Protein AF-A0A1F4UK60-F1 (afdb_monomer_lite)

Secondary structure (DSSP, 8-state):
-----SHHHHHHHHHHHHHHHHHT-TTHHHHHHHHHHHHHHHHHHHHHHHHHHHHHHHHHHTTTT-HHHHHHHHHHHHHHHHHHHHHHHHHHHHHHHHHHHT----

InterPro domains:
  IPR043993 Type IV secretion system pilin [PF18895] (33-93)

Radius of gyration: 26.28 Å; chains: 1; bounding box: 38×20×94 Å

Structure (mmCIF, N/CA/C/O backbone):
data_AF-A0A1F4UK60-F1
#
_entry.id   AF-A0A1F4UK60-F1
#
loop_
_atom_site.group_PDB
_atom_site.id
_atom_site.type_symbol
_atom_site.label_atom_id
_atom_site.label_alt_id
_atom_site.label_comp_id
_atom_site.label_asym_id
_atom_site.label_entity_id
_atom_site.label_seq_id
_atom_site.pdbx_PDB_ins_code
_atom_site.Cartn_x
_atom_site.Cartn_y
_atom_site.Cartn_z
_atom_site.occupancy
_atom_site.B_iso_or_equiv
_atom_site.auth_seq_id
_atom_site.auth_comp_id
_atom_site.auth_asym_id
_atom_site.auth_atom_id
_atom_site.pdbx_PDB_model_num
ATOM 1 N N . MET A 1 1 ? 11.313 -4.519 -66.219 1.00 40.38 1 MET A N 1
ATOM 2 C CA . MET A 1 1 ? 11.429 -5.187 -64.905 1.00 40.38 1 MET A CA 1
ATOM 3 C C . MET A 1 1 ? 12.537 -4.476 -64.143 1.00 40.38 1 MET A C 1
ATOM 5 O O . MET A 1 1 ? 13.699 -4.676 -64.462 1.00 40.38 1 MET A O 1
ATOM 9 N N . ILE A 1 2 ? 12.184 -3.520 -63.278 1.00 46.16 2 ILE A N 1
ATOM 10 C CA . ILE A 1 2 ? 13.144 -2.614 -62.628 1.00 46.16 2 ILE A CA 1
ATOM 11 C C . ILE A 1 2 ? 13.292 -3.022 -61.157 1.00 46.16 2 ILE A C 1
ATOM 13 O O . ILE A 1 2 ? 12.349 -2.916 -60.383 1.00 46.16 2 ILE A O 1
ATOM 17 N N . ILE A 1 3 ? 14.488 -3.532 -60.850 1.00 51.09 3 ILE A N 1
ATOM 18 C CA . ILE A 1 3 ? 15.275 -3.382 -59.616 1.00 51.09 3 ILE A CA 1
ATOM 19 C C . ILE A 1 3 ? 14.492 -3.511 -58.291 1.00 51.09 3 ILE A C 1
ATOM 21 O O . ILE A 1 3 ? 13.982 -2.531 -57.757 1.00 51.09 3 ILE A O 1
ATOM 25 N N . ASN A 1 4 ? 14.501 -4.711 -57.695 1.00 53.94 4 ASN A N 1
ATOM 26 C CA . ASN A 1 4 ? 14.099 -4.932 -56.296 1.00 53.94 4 ASN A CA 1
ATOM 27 C C . ASN A 1 4 ? 15.186 -5.673 -55.490 1.00 53.94 4 ASN A C 1
ATOM 29 O O . ASN A 1 4 ? 14.894 -6.605 -54.750 1.00 53.94 4 ASN A O 1
ATOM 33 N N . SER A 1 5 ? 16.453 -5.280 -55.656 1.00 51.66 5 SER A N 1
ATOM 34 C CA . SER A 1 5 ? 17.588 -5.876 -54.923 1.00 51.66 5 SER A CA 1
ATOM 35 C C . SER A 1 5 ? 18.209 -4.934 -53.882 1.00 51.66 5 SER A C 1
ATOM 37 O O . SER A 1 5 ? 19.020 -5.372 -53.075 1.00 51.66 5 SER A O 1
ATOM 39 N N . SER A 1 6 ? 17.815 -3.654 -53.840 1.00 51.03 6 SER A N 1
ATOM 40 C CA . SER A 1 6 ? 18.310 -2.667 -52.860 1.00 51.03 6 SER A CA 1
ATOM 41 C C . SER A 1 6 ? 17.590 -2.715 -51.506 1.00 51.03 6 SER A C 1
ATOM 43 O O . SER A 1 6 ? 18.096 -2.175 -50.527 1.00 51.03 6 SER A O 1
ATOM 45 N N . LYS A 1 7 ? 16.434 -3.388 -51.415 1.00 55.94 7 LYS A N 1
ATOM 46 C CA . LYS A 1 7 ? 15.658 -3.507 -50.167 1.00 55.94 7 LYS A CA 1
ATOM 47 C C . LYS A 1 7 ? 16.214 -4.547 -49.193 1.00 55.94 7 LYS A C 1
ATOM 49 O O . LYS A 1 7 ? 15.923 -4.462 -48.009 1.00 55.94 7 LYS A O 1
ATOM 54 N N . ILE A 1 8 ? 17.024 -5.488 -49.682 1.00 59.12 8 ILE A N 1
ATOM 55 C CA . ILE A 1 8 ? 17.523 -6.627 -48.894 1.00 59.12 8 ILE A CA 1
ATOM 56 C C . ILE A 1 8 ? 18.588 -6.179 -47.880 1.00 59.12 8 ILE A C 1
ATOM 58 O O . ILE A 1 8 ? 18.601 -6.652 -46.752 1.00 59.12 8 ILE A O 1
ATOM 62 N N . TYR A 1 9 ? 19.428 -5.204 -48.241 1.00 62.09 9 TYR A N 1
ATOM 63 C CA . TYR A 1 9 ? 20.425 -4.633 -47.324 1.00 62.09 9 TYR A CA 1
ATOM 64 C C . TYR A 1 9 ? 19.818 -3.626 -46.342 1.00 62.09 9 TYR A C 1
ATOM 66 O O . TYR A 1 9 ? 20.283 -3.499 -45.213 1.00 62.09 9 TYR A O 1
ATOM 74 N N . ALA A 1 10 ? 18.771 -2.911 -46.761 1.00 69.00 10 ALA A N 1
ATOM 75 C CA . ALA A 1 10 ? 18.057 -1.981 -45.895 1.00 69.00 10 ALA A CA 1
ATOM 76 C C . ALA A 1 10 ? 17.188 -2.713 -44.859 1.00 69.00 10 ALA A C 1
ATOM 78 O O . ALA A 1 10 ? 17.121 -2.267 -43.717 1.00 69.00 10 ALA A O 1
ATOM 79 N N . SER A 1 11 ? 16.566 -3.845 -45.222 1.00 66.19 11 SER A N 1
ATOM 80 C CA . SER A 1 11 ? 15.770 -4.638 -44.279 1.00 66.19 11 SER A CA 1
ATOM 81 C C . SER A 1 11 ? 16.649 -5.278 -43.212 1.00 66.19 11 SER A C 1
ATOM 83 O O . SER A 1 11 ? 16.367 -5.099 -42.041 1.00 66.19 11 SER A O 1
ATOM 85 N N . SER A 1 12 ? 17.782 -5.889 -43.577 1.00 72.19 12 SER A N 1
ATOM 86 C CA . SER A 1 12 ? 18.689 -6.501 -42.596 1.00 72.19 12 SER A CA 1
ATOM 87 C C . SER A 1 12 ? 19.270 -5.493 -41.601 1.00 72.19 12 SER A C 1
ATOM 89 O O . SER A 1 12 ? 19.511 -5.824 -40.448 1.00 72.19 12 SER A O 1
ATOM 91 N N . LEU A 1 13 ? 19.502 -4.252 -42.035 1.00 76.50 13 LEU A N 1
ATOM 92 C CA . LEU A 1 13 ? 19.992 -3.179 -41.169 1.00 76.50 13 LEU A CA 1
ATOM 93 C C . LEU A 1 13 ? 18.867 -2.634 -40.280 1.00 76.50 13 LEU A C 1
ATOM 95 O O . LEU A 1 13 ? 19.112 -2.340 -39.118 1.00 76.50 13 LEU A O 1
ATOM 99 N N . SER A 1 14 ? 17.636 -2.564 -40.797 1.00 73.94 14 SER A N 1
ATOM 100 C CA . SER A 1 14 ? 16.437 -2.272 -40.005 1.00 73.94 14 SER A CA 1
ATOM 101 C C . SER A 1 14 ? 16.182 -3.345 -38.951 1.00 73.94 14 SER A C 1
ATOM 103 O O . SER A 1 14 ? 15.914 -2.997 -37.814 1.00 73.94 14 SER A O 1
ATOM 105 N N . ASP A 1 15 ? 16.314 -4.624 -39.296 1.00 76.38 15 ASP A N 1
ATOM 106 C CA . ASP A 1 15 ? 16.124 -5.740 -38.370 1.00 76.38 15 ASP A CA 1
ATOM 107 C C . ASP A 1 15 ? 17.185 -5.708 -37.269 1.00 76.38 15 ASP A C 1
ATOM 109 O O . ASP A 1 15 ? 16.861 -5.852 -36.094 1.00 76.38 15 ASP A O 1
ATOM 113 N N . ILE A 1 16 ? 18.446 -5.435 -37.620 1.00 78.00 16 ILE A N 1
ATOM 114 C CA . ILE A 1 16 ? 19.508 -5.223 -36.630 1.00 78.00 16 ILE A CA 1
ATOM 115 C C . ILE A 1 16 ? 19.192 -3.990 -35.775 1.00 78.00 16 ILE A C 1
ATOM 117 O O . ILE A 1 16 ? 19.280 -4.080 -34.561 1.00 78.00 16 ILE A O 1
ATOM 121 N N . LEU A 1 17 ? 18.768 -2.862 -36.351 1.00 70.94 17 LEU A N 1
ATOM 122 C CA . LE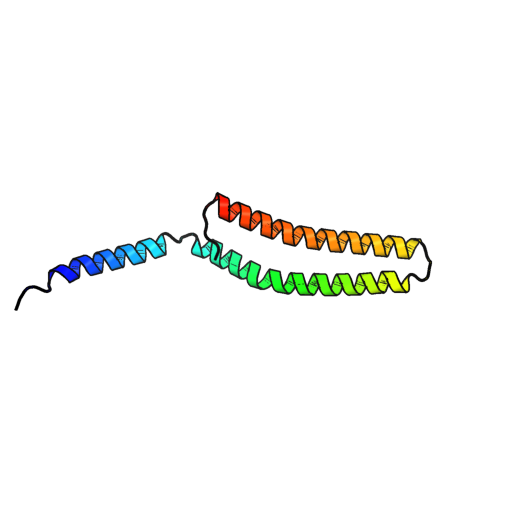U A 1 17 ? 18.381 -1.671 -35.584 1.00 70.94 17 LEU A CA 1
ATOM 123 C C . LEU A 1 17 ? 17.201 -1.938 -34.640 1.00 70.94 17 LEU A C 1
ATOM 125 O O . LEU A 1 17 ? 17.232 -1.460 -33.514 1.00 70.94 17 LEU A O 1
ATOM 129 N N . THR A 1 18 ? 16.212 -2.727 -35.058 1.00 74.31 18 THR A N 1
ATOM 130 C CA . THR A 1 18 ? 15.081 -3.154 -34.226 1.00 74.31 18 THR A CA 1
ATOM 131 C C . THR A 1 18 ? 15.542 -4.071 -33.095 1.00 74.31 18 THR A C 1
ATOM 133 O O . THR A 1 18 ? 15.224 -3.796 -31.947 1.00 74.31 18 THR A O 1
ATOM 136 N N . ASN A 1 19 ? 16.384 -5.069 -33.378 1.00 70.81 19 ASN A N 1
ATOM 137 C CA . ASN A 1 19 ? 16.932 -5.972 -32.357 1.00 70.81 19 ASN A CA 1
ATOM 138 C C . ASN A 1 19 ? 17.898 -5.254 -31.390 1.00 70.81 19 ASN A C 1
ATOM 140 O O . ASN A 1 19 ? 17.982 -5.599 -30.215 1.00 70.81 19 ASN A O 1
ATOM 144 N N . LEU A 1 20 ? 18.641 -4.242 -31.857 1.00 70.88 20 LEU A N 1
ATOM 145 C CA . LEU A 1 20 ? 19.489 -3.404 -31.004 1.00 70.88 20 LEU A CA 1
ATOM 146 C C . LEU A 1 20 ? 18.673 -2.381 -30.202 1.00 70.88 20 LEU A C 1
ATOM 148 O O . LEU A 1 20 ? 19.105 -1.994 -29.121 1.00 70.88 20 LEU A O 1
ATOM 152 N N . GLN A 1 21 ? 17.517 -1.947 -30.709 1.00 67.56 21 GLN A N 1
ATOM 153 C CA . GLN A 1 21 ? 16.580 -1.088 -29.987 1.00 67.56 21 GLN A CA 1
ATOM 154 C C . GLN A 1 21 ? 15.821 -1.872 -28.906 1.00 67.56 21 GLN A C 1
ATOM 156 O O . GLN A 1 21 ? 15.712 -1.362 -27.797 1.00 67.56 21 GLN A O 1
ATOM 161 N N . GLU A 1 22 ? 15.423 -3.119 -29.181 1.00 60.56 22 GLU A N 1
ATOM 162 C CA . GLU A 1 22 ? 14.925 -4.081 -28.180 1.00 60.56 22 GLU A CA 1
ATOM 163 C C . GLU A 1 22 ? 16.012 -4.405 -27.134 1.00 60.56 22 GLU A C 1
ATOM 165 O O . GLU A 1 22 ? 15.769 -4.345 -25.935 1.00 60.56 22 GLU A O 1
ATOM 170 N N . GLY A 1 23 ? 17.266 -4.634 -27.548 1.00 55.41 23 GLY A N 1
ATOM 171 C CA . GLY A 1 23 ? 18.388 -4.858 -26.620 1.00 55.41 23 GLY A CA 1
ATOM 172 C C . GLY A 1 23 ? 18.838 -3.617 -25.826 1.00 55.41 23 GLY A C 1
ATOM 173 O O . GLY A 1 23 ? 19.465 -3.746 -24.771 1.00 55.41 23 GLY A O 1
ATOM 174 N N . ALA A 1 24 ? 18.525 -2.408 -26.304 1.00 55.72 24 ALA A N 1
ATOM 175 C CA . ALA A 1 24 ? 18.741 -1.155 -25.577 1.00 55.72 24 ALA A CA 1
ATOM 176 C C . ALA A 1 24 ? 17.672 -0.914 -24.496 1.00 55.72 24 ALA A C 1
ATOM 178 O O . ALA A 1 24 ? 17.856 -0.039 -23.646 1.00 55.72 24 ALA A O 1
ATOM 179 N N . GLU A 1 25 ? 16.620 -1.736 -24.44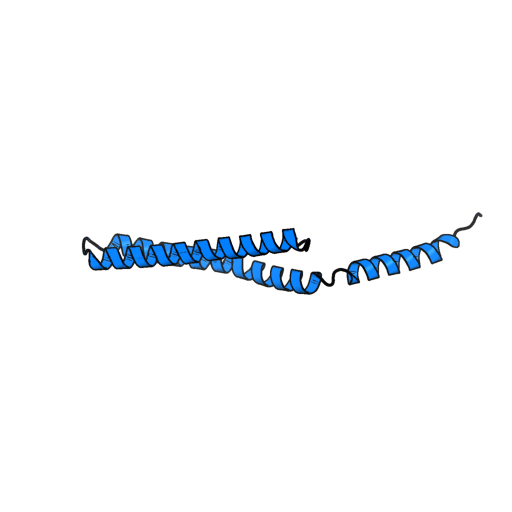9 1.00 53.69 25 GLU A N 1
ATOM 180 C CA . GLU A 1 25 ? 15.720 -1.854 -23.309 1.00 53.69 25 GLU A CA 1
ATOM 181 C C . GLU A 1 25 ? 16.275 -2.819 -22.249 1.00 53.69 25 GLU A C 1
ATOM 183 O O . GLU A 1 25 ? 15.562 -3.611 -21.656 1.00 53.69 25 GLU A O 1
ATOM 188 N N . SER A 1 26 ? 17.547 -2.688 -21.863 1.00 51.00 26 SER A N 1
ATOM 189 C CA . SER A 1 26 ? 18.050 -3.289 -20.605 1.00 51.00 26 SER A CA 1
ATOM 190 C C . SER A 1 26 ? 17.367 -2.717 -19.340 1.00 51.00 26 SER A C 1
ATOM 192 O O . SER A 1 26 ? 17.701 -3.073 -18.212 1.00 51.00 26 SER A O 1
ATOM 194 N N . SER A 1 27 ? 16.369 -1.847 -19.533 1.00 53.25 27 SER A N 1
ATOM 195 C CA . SER A 1 27 ? 15.356 -1.460 -18.550 1.00 53.25 27 SER A CA 1
ATOM 196 C C . SER A 1 27 ? 14.187 -2.455 -18.445 1.00 53.25 27 SER A C 1
ATOM 198 O O . SER A 1 27 ? 13.462 -2.389 -17.456 1.00 53.25 27 SER A O 1
ATOM 200 N N . GLU A 1 28 ? 13.996 -3.375 -19.400 1.00 61.12 28 GLU A N 1
ATOM 201 C CA . GLU A 1 28 ? 12.926 -4.383 -19.381 1.00 61.12 28 GLU A CA 1
ATOM 202 C C . GLU A 1 28 ? 13.065 -5.332 -18.195 1.00 61.12 28 GLU A C 1
ATOM 204 O O . GLU A 1 28 ? 12.060 -5.683 -17.594 1.00 61.12 28 GLU A O 1
ATOM 209 N N . ASP A 1 29 ? 14.280 -5.703 -17.787 1.00 69.88 29 ASP A N 1
ATOM 210 C CA . ASP A 1 29 ? 14.458 -6.702 -16.725 1.00 69.88 29 ASP A CA 1
ATOM 211 C C . ASP A 1 29 ? 14.099 -6.124 -15.342 1.00 69.88 29 ASP A C 1
ATOM 213 O O . ASP A 1 29 ? 13.326 -6.699 -14.573 1.00 69.88 29 ASP A O 1
ATOM 217 N N . LEU A 1 30 ? 14.566 -4.901 -15.056 1.00 70.81 30 LEU A N 1
ATOM 218 C CA . LEU A 1 30 ? 14.198 -4.152 -13.847 1.00 70.81 30 LEU A CA 1
ATOM 219 C C . LEU A 1 30 ? 12.736 -3.686 -13.878 1.00 70.81 30 LEU A C 1
ATOM 221 O O . LEU A 1 30 ? 12.057 -3.733 -12.851 1.00 70.81 30 LEU A O 1
ATOM 225 N N . GLY A 1 31 ? 12.246 -3.251 -15.040 1.00 74.25 31 GLY A N 1
ATOM 226 C CA . GLY A 1 31 ? 10.863 -2.827 -15.244 1.00 74.25 31 GLY A CA 1
ATOM 227 C C . GLY A 1 31 ? 9.879 -3.983 -15.083 1.00 74.25 31 GLY A C 1
ATOM 228 O O . GLY A 1 31 ? 8.908 -3.846 -14.348 1.00 74.25 31 GLY A O 1
ATOM 229 N N . SER A 1 32 ? 10.170 -5.140 -15.677 1.00 74.31 32 SER A N 1
ATOM 230 C CA . SER A 1 32 ? 9.384 -6.376 -15.580 1.00 74.31 32 SER A 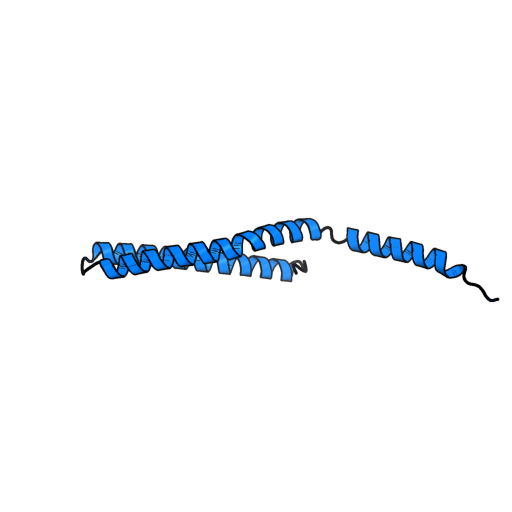CA 1
ATOM 231 C C . SER A 1 32 ? 9.411 -6.958 -14.169 1.00 74.31 32 SER A C 1
ATOM 233 O O . SER A 1 32 ? 8.362 -7.321 -13.625 1.00 74.31 32 SER A O 1
ATOM 235 N N . PHE A 1 33 ? 10.578 -6.973 -13.516 1.00 78.50 33 PHE A N 1
ATOM 236 C CA . PHE A 1 33 ? 10.684 -7.367 -12.112 1.00 78.50 33 PHE A CA 1
ATOM 237 C C . PHE A 1 33 ? 9.833 -6.460 -11.215 1.00 78.50 33 PHE A C 1
ATOM 239 O O . PHE A 1 33 ? 9.040 -6.944 -10.404 1.00 78.50 33 PHE A O 1
ATOM 246 N N . MET A 1 34 ? 9.928 -5.141 -11.403 1.00 76.56 34 MET A N 1
ATOM 247 C CA . MET A 1 34 ? 9.142 -4.178 -10.635 1.00 76.56 34 MET A CA 1
ATOM 248 C C . MET A 1 34 ? 7.644 -4.277 -10.957 1.00 76.56 34 MET A C 1
ATOM 250 O O . MET A 1 34 ? 6.827 -4.263 -1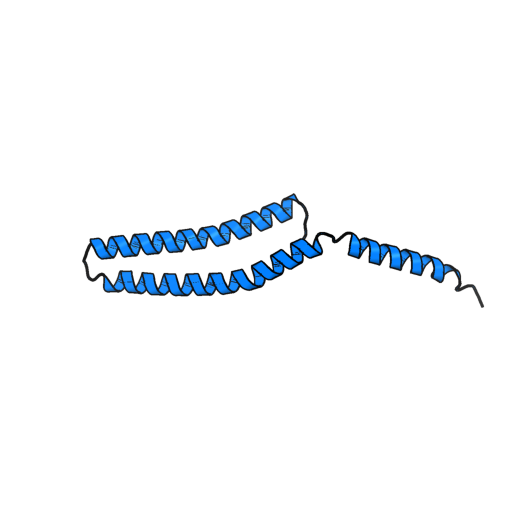0.041 1.00 76.56 34 MET A O 1
ATOM 254 N N . ALA A 1 35 ? 7.265 -4.451 -12.224 1.00 79.19 35 ALA A N 1
ATOM 255 C CA . ALA A 1 35 ? 5.881 -4.643 -12.651 1.00 79.19 35 ALA A CA 1
ATOM 256 C C . ALA A 1 35 ? 5.281 -5.926 -12.066 1.00 79.19 35 ALA A C 1
ATOM 258 O O . ALA A 1 35 ? 4.126 -5.919 -11.646 1.00 79.19 35 ALA A O 1
ATOM 259 N N . THR A 1 36 ? 6.068 -7.000 -11.965 1.00 83.81 36 THR A N 1
ATOM 260 C CA . THR A 1 36 ? 5.670 -8.259 -11.319 1.00 83.81 36 THR A CA 1
ATOM 261 C C . THR A 1 36 ? 5.453 -8.064 -9.817 1.00 83.81 36 THR A C 1
ATOM 263 O O . THR A 1 36 ? 4.420 -8.477 -9.285 1.00 83.81 36 THR A O 1
ATOM 266 N N . ILE A 1 37 ? 6.378 -7.375 -9.134 1.00 84.69 37 ILE A N 1
ATOM 267 C CA . ILE A 1 37 ? 6.247 -7.027 -7.710 1.00 84.69 37 ILE A CA 1
ATOM 268 C C . ILE A 1 37 ? 5.016 -6.143 -7.478 1.00 84.69 37 ILE A C 1
ATOM 270 O O . ILE A 1 37 ? 4.243 -6.400 -6.560 1.00 84.69 37 ILE A O 1
ATOM 274 N N . LEU A 1 38 ? 4.791 -5.122 -8.304 1.00 83.25 38 LEU A N 1
ATOM 275 C CA . LEU A 1 38 ? 3.643 -4.226 -8.167 1.00 83.25 38 LEU A CA 1
ATOM 276 C C . LEU A 1 38 ? 2.321 -4.946 -8.464 1.00 83.25 38 LEU A C 1
ATOM 278 O O . LEU A 1 38 ? 1.364 -4.772 -7.709 1.00 83.25 38 LEU A O 1
ATOM 282 N N . ASN A 1 39 ? 2.269 -5.810 -9.484 1.00 85.62 39 ASN A N 1
ATOM 283 C CA . ASN A 1 39 ? 1.070 -6.594 -9.800 1.00 85.62 39 ASN A CA 1
ATOM 284 C C . ASN A 1 39 ? 0.624 -7.481 -8.635 1.00 85.62 39 ASN A C 1
ATOM 286 O O . ASN A 1 39 ? -0.575 -7.652 -8.432 1.00 85.62 39 ASN A O 1
ATOM 290 N N . ILE A 1 40 ? 1.565 -8.027 -7.855 1.00 86.81 40 ILE A N 1
ATOM 291 C CA . ILE A 1 40 ? 1.228 -8.838 -6.679 1.00 86.81 40 ILE A CA 1
ATOM 292 C C . ILE A 1 40 ? 1.029 -7.985 -5.415 1.00 86.81 40 ILE A C 1
ATOM 294 O O . ILE A 1 40 ? 0.137 -8.263 -4.612 1.00 86.81 40 ILE A O 1
ATOM 298 N N . ALA A 1 41 ? 1.812 -6.918 -5.235 1.00 83.12 41 ALA A N 1
ATOM 299 C CA . ALA A 1 41 ? 1.798 -6.098 -4.025 1.00 83.12 41 ALA A CA 1
ATOM 300 C C . ALA A 1 41 ? 0.554 -5.207 -3.914 1.00 83.12 41 ALA A C 1
ATOM 302 O O . ALA A 1 41 ? 0.022 -5.050 -2.815 1.00 83.12 41 ALA A O 1
ATOM 303 N N . ILE A 1 42 ? 0.066 -4.642 -5.023 1.00 85.00 42 ILE A N 1
ATOM 304 C CA . ILE A 1 42 ? -1.108 -3.755 -5.035 1.00 85.00 42 ILE A CA 1
ATOM 305 C C . ILE A 1 42 ? -2.384 -4.469 -4.545 1.00 85.00 42 ILE A C 1
ATOM 307 O O . ILE A 1 42 ? -2.988 -3.986 -3.580 1.00 85.00 42 ILE A O 1
ATOM 311 N N . PRO A 1 43 ? -2.805 -5.619 -5.115 1.00 88.75 43 PRO A N 1
ATOM 312 C CA . PRO A 1 43 ? -3.994 -6.317 -4.628 1.00 88.75 43 PRO A CA 1
ATOM 313 C C . PRO A 1 43 ? -3.803 -6.843 -3.200 1.00 88.75 43 PRO A C 1
ATOM 315 O O . PRO A 1 43 ? -4.726 -6.763 -2.389 1.00 88.75 43 PRO A O 1
ATOM 318 N N . LEU A 1 44 ? -2.598 -7.310 -2.853 1.00 88.62 44 LEU A N 1
ATOM 319 C CA . LEU A 1 44 ? -2.294 -7.794 -1.506 1.00 88.62 44 LEU A CA 1
ATOM 320 C C . LEU A 1 44 ? -2.390 -6.675 -0.456 1.00 88.62 44 LEU A C 1
ATOM 322 O O . LEU A 1 44 ? -2.947 -6.880 0.625 1.00 88.62 44 LEU A O 1
ATOM 326 N N . SER A 1 45 ? -1.898 -5.480 -0.785 1.00 82.19 45 SER A N 1
ATOM 327 C CA . SER A 1 45 ? -1.998 -4.287 0.057 1.00 82.19 45 SER A CA 1
ATOM 328 C C . SER A 1 45 ? -3.453 -3.881 0.280 1.00 82.19 45 SER A C 1
ATOM 330 O O . SER A 1 45 ? -3.860 -3.699 1.428 1.00 82.19 45 SER A O 1
ATOM 332 N N . ALA A 1 46 ? -4.254 -3.808 -0.789 1.00 85.25 46 ALA A N 1
ATOM 333 C CA . ALA A 1 46 ? -5.661 -3.425 -0.703 1.00 85.25 46 ALA A CA 1
ATOM 334 C C . ALA A 1 46 ? -6.454 -4.362 0.225 1.00 85.25 46 ALA A C 1
ATOM 336 O O . ALA A 1 46 ? -7.197 -3.897 1.092 1.00 85.25 46 ALA A O 1
ATOM 337 N N . ILE A 1 47 ? -6.245 -5.676 0.096 1.00 90.31 47 ILE A N 1
ATOM 338 C CA . ILE A 1 47 ? -6.894 -6.686 0.944 1.00 90.31 47 ILE A CA 1
ATOM 339 C C . ILE A 1 47 ? -6.433 -6.550 2.400 1.00 90.31 47 ILE A C 1
ATOM 341 O O . ILE A 1 47 ? -7.261 -6.532 3.312 1.00 90.31 47 ILE A O 1
ATOM 345 N N . SER A 1 48 ? -5.125 -6.415 2.629 1.00 85.62 48 SER A N 1
ATOM 346 C CA . SER A 1 48 ? -4.552 -6.302 3.976 1.00 85.62 48 SER A CA 1
ATOM 347 C C . SER A 1 48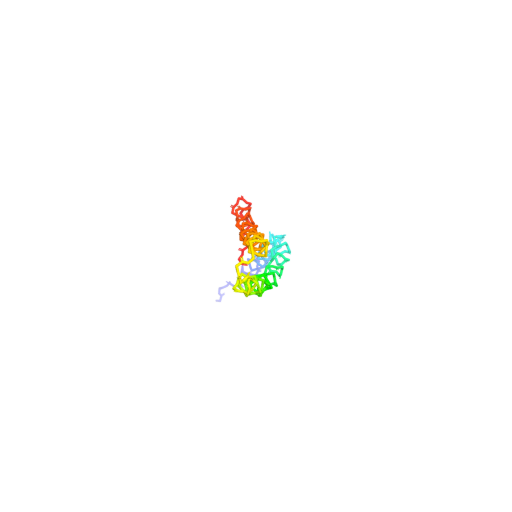 ? -5.088 -5.080 4.729 1.00 85.62 48 SER A C 1
ATOM 349 O O . SER A 1 48 ? -5.542 -5.181 5.872 1.00 85.62 48 SER A O 1
ATOM 351 N N . VAL A 1 49 ? -5.129 -3.928 4.058 1.00 83.44 49 VAL A N 1
ATOM 352 C CA . VAL A 1 49 ? -5.636 -2.671 4.624 1.00 83.44 49 VAL A CA 1
ATOM 353 C C . VAL A 1 49 ? -7.123 -2.782 4.932 1.00 83.44 49 VAL A C 1
ATOM 355 O O . VAL A 1 49 ? -7.551 -2.380 6.012 1.00 83.44 49 VAL A O 1
ATOM 358 N N . PHE A 1 50 ? -7.911 -3.372 4.031 1.00 86.81 50 PHE A N 1
ATOM 359 C CA . PHE A 1 50 ? -9.347 -3.552 4.231 1.00 86.81 50 PHE A CA 1
ATOM 360 C C . PHE A 1 50 ? -9.670 -4.418 5.462 1.00 86.81 50 PHE A C 1
ATOM 362 O O . PHE A 1 50 ? -10.548 -4.071 6.261 1.00 86.81 50 PHE A O 1
ATOM 369 N N . VAL A 1 51 ? -8.931 -5.517 5.655 1.00 87.75 51 VAL A N 1
ATOM 370 C CA . VAL A 1 51 ? -9.098 -6.416 6.811 1.00 87.75 51 VAL A CA 1
ATOM 371 C C . VAL A 1 51 ? -8.672 -5.731 8.110 1.00 87.75 51 VAL A C 1
ATOM 373 O O . VAL A 1 51 ? -9.418 -5.767 9.093 1.00 87.75 51 VAL A O 1
ATOM 376 N N . LEU A 1 52 ? -7.512 -5.066 8.121 1.00 80.38 52 LEU A N 1
ATOM 377 C CA . LEU A 1 52 ? -7.017 -4.345 9.298 1.00 80.38 52 LEU A CA 1
ATOM 378 C C . LEU A 1 52 ? -7.957 -3.207 9.707 1.00 80.38 52 LEU A C 1
ATOM 380 O O . LEU A 1 52 ? -8.264 -3.066 10.891 1.00 80.38 52 LEU A O 1
ATOM 384 N N . LEU A 1 53 ? -8.455 -2.434 8.739 1.00 82.00 53 LEU A N 1
ATOM 385 C CA . LEU A 1 53 ? -9.393 -1.342 8.985 1.00 82.00 53 LEU A CA 1
ATOM 386 C C . LEU A 1 53 ? -10.714 -1.869 9.559 1.00 82.00 53 LEU A C 1
ATOM 388 O O . LEU A 1 53 ? -11.206 -1.329 10.549 1.00 82.00 53 LEU A O 1
ATOM 392 N N . SER A 1 54 ? -11.251 -2.955 8.992 1.00 86.25 54 SER A N 1
ATOM 393 C CA . SER A 1 54 ? -12.476 -3.591 9.493 1.00 86.25 54 SER A CA 1
ATOM 394 C C . SER A 1 54 ? -12.307 -4.080 10.930 1.00 86.25 54 SER A C 1
ATOM 396 O O . SER A 1 54 ? -13.125 -3.759 11.791 1.00 86.25 54 SER A O 1
ATOM 398 N N . PHE A 1 55 ? -11.225 -4.804 11.232 1.00 80.44 55 PHE A N 1
ATOM 399 C CA . PHE A 1 55 ? -10.968 -5.307 12.584 1.00 80.44 55 PHE A CA 1
ATOM 400 C C . PHE A 1 55 ? -10.795 -4.172 13.601 1.00 80.44 55 PHE A C 1
ATOM 402 O O . PHE A 1 55 ? -11.342 -4.218 14.706 1.00 80.44 55 PHE A O 1
ATOM 409 N N . ALA A 1 56 ? -10.074 -3.120 13.222 1.00 74.06 56 ALA A N 1
ATOM 410 C CA . ALA A 1 56 ? -9.850 -1.975 14.087 1.00 74.06 56 ALA A CA 1
ATOM 411 C C . ALA A 1 56 ? -11.139 -1.161 14.324 1.00 74.06 56 ALA A C 1
ATOM 413 O O . ALA A 1 56 ? -11.382 -0.709 15.446 1.00 74.06 56 ALA A O 1
ATOM 414 N N . ALA A 1 57 ? -12.012 -1.055 13.315 1.00 78.94 57 ALA A N 1
ATOM 415 C CA . ALA A 1 57 ? -13.340 -0.459 13.447 1.00 78.94 57 ALA A CA 1
ATOM 416 C C . ALA A 1 57 ? -14.233 -1.255 14.416 1.00 78.94 57 ALA A C 1
ATOM 418 O O . ALA A 1 57 ? -14.844 -0.667 15.312 1.00 78.94 57 ALA A O 1
ATOM 419 N N . TYR A 1 58 ? -14.245 -2.591 14.315 1.00 80.88 58 TYR A N 1
ATOM 420 C CA . TYR A 1 58 ? -14.946 -3.454 15.277 1.00 80.88 58 TYR A CA 1
ATOM 421 C C . TYR A 1 58 ? -14.397 -3.299 16.701 1.00 80.88 58 TYR A C 1
ATOM 423 O O . TYR A 1 58 ? -15.169 -3.196 17.658 1.00 80.88 58 TYR A O 1
ATOM 431 N N . LYS A 1 59 ? -13.070 -3.222 16.858 1.00 73.88 59 LYS A N 1
ATOM 432 C CA . LYS A 1 59 ? -12.419 -3.012 18.160 1.00 73.88 59 LYS A CA 1
ATOM 433 C C . LYS A 1 59 ? -12.785 -1.654 18.774 1.00 73.88 59 LYS A C 1
ATOM 435 O O . LYS A 1 59 ? -13.055 -1.585 19.974 1.00 73.88 59 LYS A O 1
ATOM 440 N N . LEU A 1 60 ? -12.855 -0.589 17.969 1.00 73.69 60 LEU A N 1
ATOM 441 C CA . LEU A 1 60 ? -13.357 0.713 18.425 1.00 73.69 60 LEU A CA 1
ATOM 442 C C . LEU A 1 60 ? -14.807 0.622 18.906 1.00 73.69 60 LEU A C 1
ATOM 444 O O . LEU A 1 60 ? -15.118 1.103 19.995 1.00 73.69 60 LEU A O 1
ATOM 448 N N . MET A 1 61 ? -15.681 -0.015 18.123 1.00 74.94 61 MET A N 1
ATOM 449 C CA . MET A 1 61 ? -17.111 -0.084 18.428 1.00 74.94 61 MET A CA 1
ATOM 450 C C . MET A 1 61 ? -17.403 -0.934 19.674 1.00 74.94 61 MET A C 1
ATOM 452 O O . MET A 1 61 ? -18.267 -0.581 20.473 1.00 74.94 61 MET A O 1
ATOM 456 N N . THR A 1 62 ? -16.635 -2.006 19.908 1.00 77.12 62 THR A N 1
ATOM 457 C CA . THR A 1 62 ? -16.808 -2.873 21.087 1.00 77.12 62 THR A CA 1
ATOM 458 C C . THR A 1 62 ? -16.163 -2.338 22.371 1.00 77.12 62 THR A C 1
ATOM 460 O O . THR A 1 62 ? -16.288 -2.973 23.419 1.00 77.12 62 THR A O 1
ATOM 463 N N . SER A 1 63 ? -15.471 -1.194 22.330 1.00 67.94 63 SER A N 1
ATOM 464 C CA . SER A 1 63 ? -14.727 -0.673 23.488 1.00 67.94 63 SER A CA 1
ATOM 465 C C . SER A 1 63 ? -15.612 -0.105 24.614 1.00 67.94 63 SER A C 1
ATOM 467 O O . SER A 1 63 ? -15.072 0.237 25.662 1.00 67.94 63 SER A O 1
ATOM 469 N N . GLN A 1 64 ? -16.945 -0.053 24.436 1.00 64.69 64 GLN A N 1
ATOM 470 C CA . GLN A 1 64 ? -17.994 0.109 25.474 1.00 64.69 64 GLN A CA 1
ATOM 471 C C . GLN A 1 64 ? -17.700 1.118 26.616 1.00 64.69 64 GLN A C 1
ATOM 473 O O . GLN A 1 64 ? -18.158 0.943 27.740 1.00 64.69 64 GLN A O 1
ATOM 478 N N . GLY A 1 65 ? -16.946 2.191 26.356 1.00 66.56 65 GLY A N 1
ATOM 479 C CA . GLY A 1 65 ? -16.654 3.233 27.348 1.00 66.56 65 GLY A CA 1
ATOM 480 C C . GLY A 1 65 ? -15.443 2.991 28.260 1.00 66.56 65 GLY A C 1
ATOM 481 O O . GLY A 1 65 ? -15.194 3.823 29.126 1.00 66.56 65 GLY A O 1
ATOM 482 N N . ASN A 1 66 ? -14.651 1.926 28.064 1.00 75.06 66 ASN A N 1
ATOM 483 C CA . ASN A 1 66 ? -13.365 1.783 28.757 1.00 75.06 66 ASN A CA 1
ATOM 484 C C . ASN A 1 66 ? -12.280 2.625 28.039 1.00 75.06 66 ASN A C 1
ATOM 486 O O . ASN A 1 66 ? -11.939 2.305 26.892 1.00 75.06 66 ASN A O 1
ATOM 490 N N . PRO A 1 67 ? -11.735 3.686 28.670 1.00 74.88 67 PRO A N 1
ATOM 491 C CA . PRO A 1 67 ? -10.803 4.612 28.023 1.00 74.88 67 PRO A CA 1
ATOM 492 C C . PRO A 1 67 ? -9.511 3.946 27.532 1.00 74.88 67 PRO A C 1
ATOM 494 O O . PRO A 1 67 ? -9.007 4.341 26.480 1.00 74.88 67 PRO A O 1
ATOM 497 N N . ASP A 1 68 ? -9.021 2.906 28.212 1.00 79.69 68 ASP A N 1
ATOM 498 C CA . ASP A 1 68 ? -7.787 2.213 27.814 1.00 79.69 68 ASP A CA 1
ATOM 499 C C . ASP A 1 68 ? -7.959 1.458 26.493 1.00 79.69 68 ASP A C 1
ATOM 501 O O . ASP A 1 68 ? -7.186 1.635 25.554 1.00 79.69 68 ASP A O 1
ATOM 505 N N . LYS A 1 69 ? -9.047 0.690 26.356 1.00 73.31 69 LYS A N 1
ATOM 506 C CA . LYS A 1 69 ? -9.336 -0.055 25.118 1.00 73.31 69 LYS A CA 1
ATOM 507 C C . LYS A 1 69 ? -9.626 0.869 23.941 1.00 73.31 69 LYS A C 1
ATOM 509 O O . LYS A 1 69 ? -9.257 0.560 22.808 1.00 73.31 69 LYS A O 1
ATOM 514 N N . LEU A 1 70 ? -10.258 2.011 24.214 1.00 77.25 70 LEU A N 1
ATOM 515 C CA . LEU A 1 70 ? -10.508 3.038 23.211 1.00 77.25 70 LEU A CA 1
ATOM 516 C C . LEU A 1 70 ? -9.195 3.663 22.722 1.00 77.25 70 LEU A C 1
ATOM 518 O O . LEU A 1 70 ? -9.033 3.876 21.520 1.00 77.25 70 LEU A O 1
ATOM 522 N N . LYS A 1 71 ? -8.262 3.951 23.635 1.00 80.06 71 LYS A N 1
ATOM 523 C CA . LYS A 1 71 ? -6.942 4.489 23.299 1.00 80.06 71 LYS A CA 1
ATOM 524 C C . LYS A 1 71 ? -6.139 3.489 22.466 1.00 80.06 71 LYS A C 1
ATOM 526 O O . LYS A 1 71 ? -5.692 3.856 21.383 1.00 80.06 71 LYS A O 1
ATOM 531 N N . ASP A 1 72 ? -6.078 2.230 22.891 1.00 80.25 72 ASP A N 1
ATOM 532 C CA . ASP A 1 72 ? -5.394 1.161 22.152 1.00 80.25 72 ASP A CA 1
ATOM 533 C C . ASP A 1 72 ? -5.976 0.959 20.748 1.00 80.25 72 ASP A C 1
ATOM 535 O O . ASP A 1 72 ? -5.250 0.743 19.779 1.00 80.25 72 ASP A O 1
ATOM 539 N N . ALA A 1 73 ? -7.303 1.013 20.609 1.00 77.44 73 ALA A N 1
ATOM 540 C CA . ALA A 1 73 ? -7.959 0.893 19.312 1.00 77.44 73 ALA A CA 1
ATOM 541 C C . ALA A 1 73 ? -7.638 2.086 18.396 1.00 77.44 73 ALA A C 1
ATOM 543 O O . ALA A 1 73 ? -7.359 1.888 17.214 1.00 77.44 73 ALA A O 1
ATOM 544 N N . LYS A 1 74 ? -7.620 3.314 18.930 1.00 79.94 74 LYS A N 1
ATOM 545 C CA . LYS A 1 74 ? -7.215 4.513 18.176 1.00 79.94 74 LYS A CA 1
ATOM 546 C C . LYS A 1 74 ? -5.760 4.443 17.726 1.00 79.94 74 LYS A C 1
ATOM 548 O O . LYS A 1 74 ? -5.472 4.780 16.582 1.00 79.94 74 LYS A O 1
ATOM 553 N N . GLU A 1 75 ? -4.864 3.991 18.595 1.00 84.25 75 GLU A N 1
ATOM 554 C CA . GLU A 1 75 ? -3.443 3.835 18.280 1.00 84.25 75 GLU A CA 1
ATOM 555 C C . GLU A 1 75 ? -3.231 2.764 17.202 1.00 84.25 75 GLU A C 1
ATOM 557 O O . GLU A 1 75 ? -2.509 2.978 16.230 1.00 84.25 75 GLU A O 1
ATOM 562 N N . GLN A 1 76 ? -3.964 1.653 17.288 1.00 81.75 76 GLN A N 1
ATOM 563 C CA . GLN A 1 76 ? -3.939 0.607 16.268 1.00 81.75 76 GLN A CA 1
ATOM 564 C C . GLN A 1 76 ? -4.467 1.095 14.907 1.00 81.75 76 GLN A C 1
ATOM 566 O O . GLN A 1 76 ? -3.897 0.751 13.872 1.00 81.75 76 GLN A O 1
ATOM 571 N N . ILE A 1 77 ? -5.507 1.935 14.894 1.00 81.62 77 ILE A N 1
ATOM 572 C CA . ILE A 1 77 ? -6.009 2.586 13.672 1.00 81.62 77 ILE A CA 1
ATOM 573 C C . ILE A 1 77 ? -4.981 3.564 13.110 1.00 81.62 77 ILE A C 1
ATOM 575 O O . ILE A 1 77 ? -4.714 3.536 11.912 1.00 81.62 77 ILE A O 1
ATOM 579 N N . ALA A 1 78 ? -4.387 4.407 13.955 1.00 83.94 78 ALA A N 1
ATOM 580 C CA . ALA A 1 78 ? -3.374 5.369 13.534 1.00 83.94 78 ALA A CA 1
ATOM 581 C C . ALA A 1 78 ? -2.170 4.665 12.893 1.00 83.94 78 ALA A C 1
ATOM 583 O O . ALA A 1 78 ? -1.714 5.073 11.823 1.00 83.94 78 ALA A O 1
ATOM 584 N N . ASN A 1 79 ? -1.717 3.556 13.483 1.00 84.25 79 ASN A N 1
ATOM 585 C CA . ASN A 1 79 ? -0.629 2.747 12.939 1.00 84.25 79 ASN A CA 1
ATOM 586 C C . ASN A 1 79 ? -1.016 2.088 11.606 1.00 84.25 79 ASN A C 1
ATOM 588 O O . ASN A 1 79 ? -0.226 2.114 10.663 1.00 84.25 79 ASN A O 1
ATOM 592 N N . ALA A 1 80 ? -2.237 1.556 11.487 1.00 82.69 80 ALA A N 1
ATOM 593 C CA . ALA A 1 80 ? -2.725 0.966 10.239 1.00 82.69 80 ALA A CA 1
ATOM 594 C C . ALA A 1 80 ? -2.837 2.005 9.106 1.00 82.69 80 ALA A C 1
ATOM 596 O O . ALA A 1 80 ? -2.380 1.756 7.990 1.00 82.69 80 ALA A O 1
ATOM 597 N N . ILE A 1 81 ? -3.382 3.191 9.397 1.00 84.94 81 ILE A N 1
ATOM 598 C CA . ILE A 1 81 ? -3.487 4.300 8.437 1.00 84.94 81 ILE A CA 1
ATOM 599 C C . ILE A 1 81 ? -2.097 4.786 8.023 1.00 84.94 81 ILE A C 1
ATOM 601 O O . ILE A 1 81 ? -1.857 5.020 6.842 1.00 84.94 81 ILE A O 1
ATOM 605 N N . THR A 1 82 ? -1.167 4.896 8.972 1.00 89.25 82 THR A N 1
ATOM 606 C CA . THR A 1 82 ? 0.217 5.297 8.684 1.00 89.25 82 THR A CA 1
ATOM 607 C C . THR A 1 82 ? 0.917 4.268 7.795 1.00 89.25 82 THR A C 1
ATOM 609 O O . THR A 1 82 ? 1.591 4.639 6.839 1.00 89.25 82 THR A O 1
ATOM 612 N N . GLY A 1 83 ? 0.712 2.970 8.027 1.00 84.50 83 GLY A N 1
ATOM 613 C CA . GLY A 1 83 ? 1.215 1.928 7.127 1.00 84.50 83 GLY A CA 1
ATOM 614 C C . GLY A 1 83 ? 0.621 2.032 5.719 1.00 84.50 83 GLY A C 1
ATOM 615 O O . GLY A 1 83 ? 1.344 1.934 4.730 1.00 84.50 83 GLY A O 1
ATOM 616 N N . PHE A 1 84 ? -0.681 2.305 5.611 1.00 83.75 84 PHE A N 1
ATOM 617 C CA . PHE A 1 84 ? -1.329 2.489 4.314 1.00 83.75 84 PHE A CA 1
ATOM 618 C C . PHE A 1 84 ? -0.802 3.716 3.560 1.00 83.75 84 PHE A C 1
ATOM 620 O O . PHE A 1 84 ? -0.461 3.616 2.380 1.00 83.75 84 PHE A O 1
ATOM 627 N N . ILE A 1 85 ? -0.662 4.855 4.247 1.00 88.62 85 ILE A N 1
ATOM 628 C CA . ILE A 1 85 ? -0.105 6.074 3.649 1.00 88.62 85 ILE A CA 1
ATOM 629 C C . ILE A 1 85 ? 1.340 5.854 3.193 1.00 88.62 85 ILE A C 1
ATOM 631 O O . ILE A 1 85 ? 1.739 6.367 2.150 1.00 88.62 85 ILE A O 1
ATOM 635 N N . PHE A 1 86 ? 2.108 5.047 3.930 1.00 89.31 86 PHE A N 1
ATOM 636 C CA . PHE A 1 86 ? 3.487 4.712 3.591 1.00 89.31 86 PHE A CA 1
ATOM 637 C C . PHE A 1 86 ? 3.589 3.907 2.289 1.00 89.31 86 PHE A C 1
ATOM 639 O O . PHE A 1 86 ? 4.466 4.184 1.475 1.00 89.31 86 PHE A O 1
ATOM 646 N N . ILE A 1 87 ? 2.676 2.960 2.043 1.00 85.56 87 ILE A N 1
ATOM 647 C CA . ILE A 1 87 ? 2.637 2.196 0.783 1.00 85.56 87 ILE A CA 1
ATOM 648 C C . ILE A 1 87 ? 2.345 3.125 -0.402 1.00 85.56 87 ILE A C 1
ATOM 650 O O . ILE A 1 87 ? 3.052 3.078 -1.409 1.00 85.56 87 ILE A O 1
ATOM 654 N N . ILE A 1 88 ? 1.353 4.012 -0.269 1.00 87.31 88 ILE A N 1
ATOM 655 C CA . ILE A 1 88 ? 1.021 5.005 -1.307 1.00 87.31 88 ILE A CA 1
ATOM 656 C C . ILE A 1 88 ? 2.229 5.908 -1.582 1.00 87.31 88 ILE A C 1
ATOM 658 O O . ILE A 1 88 ? 2.576 6.155 -2.738 1.00 87.31 88 ILE A O 1
ATOM 662 N N . LEU A 1 89 ? 2.900 6.367 -0.523 1.00 91.31 89 LEU A N 1
ATOM 663 C CA . LEU A 1 89 ? 4.085 7.209 -0.630 1.00 91.31 89 LEU A CA 1
ATOM 664 C C . LEU A 1 89 ? 5.250 6.471 -1.301 1.00 91.31 89 LEU A C 1
ATOM 666 O O . LEU A 1 89 ? 5.929 7.048 -2.142 1.00 91.31 89 LEU A O 1
ATOM 670 N N . SER A 1 90 ? 5.463 5.197 -0.975 1.00 87.38 90 SER A N 1
ATOM 671 C CA . SER A 1 90 ? 6.488 4.364 -1.607 1.00 87.38 90 SER A CA 1
ATOM 672 C C . SER A 1 90 ? 6.283 4.295 -3.121 1.00 87.38 90 SER A C 1
ATOM 674 O O . SER A 1 90 ? 7.210 4.586 -3.877 1.00 87.38 90 SER A O 1
ATOM 676 N N . VAL A 1 91 ? 5.055 4.024 -3.569 1.00 82.31 91 VAL A N 1
ATOM 677 C CA . VAL A 1 91 ? 4.716 4.012 -4.999 1.00 82.31 91 VAL A CA 1
ATOM 678 C C . VAL A 1 91 ? 4.923 5.395 -5.625 1.00 82.31 91 VAL A C 1
ATOM 680 O O . VAL A 1 91 ? 5.508 5.498 -6.701 1.00 82.31 91 VAL A O 1
ATOM 683 N N . ALA A 1 92 ? 4.525 6.471 -4.942 1.00 87.38 92 ALA A N 1
ATOM 684 C CA . ALA A 1 92 ? 4.751 7.835 -5.419 1.00 87.38 92 ALA A CA 1
ATOM 685 C C . ALA A 1 92 ? 6.247 8.155 -5.600 1.00 87.38 92 ALA A C 1
ATOM 687 O O . ALA A 1 92 ? 6.626 8.773 -6.595 1.00 87.38 92 ALA A O 1
ATOM 688 N N . ILE A 1 93 ? 7.105 7.700 -4.682 1.00 88.50 93 ILE A N 1
ATOM 689 C CA . ILE A 1 93 ? 8.562 7.857 -4.786 1.00 88.50 93 ILE A CA 1
ATOM 690 C C . ILE A 1 93 ? 9.112 7.049 -5.968 1.00 88.50 93 ILE A C 1
ATOM 692 O O . ILE A 1 93 ? 9.946 7.565 -6.707 1.00 88.50 93 ILE A O 1
ATOM 696 N N . LEU A 1 94 ? 8.637 5.820 -6.193 1.00 83.19 94 LEU A N 1
ATOM 697 C CA . LEU A 1 94 ? 9.009 5.013 -7.365 1.00 83.19 94 LEU A CA 1
ATOM 698 C C . LEU A 1 94 ? 8.648 5.719 -8.684 1.00 83.19 94 LEU A C 1
ATOM 700 O O . LEU A 1 94 ? 9.465 5.755 -9.607 1.00 83.19 94 LEU A O 1
ATOM 704 N N . TYR A 1 95 ? 7.454 6.313 -8.763 1.00 81.69 95 TYR A N 1
ATOM 705 C CA . TYR A 1 95 ? 7.029 7.111 -9.918 1.00 81.69 95 TYR A CA 1
ATOM 706 C C . TYR A 1 95 ? 7.892 8.358 -10.104 1.00 81.69 95 TYR A C 1
ATOM 708 O O . TYR A 1 95 ? 8.290 8.670 -11.228 1.00 81.69 95 TYR A O 1
ATOM 716 N N . LEU A 1 96 ? 8.221 9.050 -9.009 1.00 86.12 96 LEU A N 1
ATOM 717 C CA . LEU A 1 96 ? 9.122 10.197 -9.035 1.00 86.12 96 LEU A CA 1
ATOM 718 C C . LEU A 1 96 ? 10.496 9.785 -9.582 1.00 86.12 96 LEU A C 1
ATOM 720 O O . LEU A 1 96 ? 11.004 10.423 -10.500 1.00 86.12 96 LEU A O 1
ATOM 724 N N . LEU A 1 97 ? 11.067 8.686 -9.080 1.00 84.94 97 LEU A N 1
ATOM 725 C CA . LEU A 1 97 ? 12.345 8.152 -9.552 1.00 84.94 97 LEU A CA 1
ATOM 726 C C . LEU A 1 97 ? 12.296 7.767 -11.031 1.00 84.94 97 LEU A C 1
ATOM 728 O O . LEU A 1 97 ? 13.193 8.158 -11.770 1.00 84.94 97 LEU A O 1
ATOM 732 N N . SER A 1 98 ? 11.244 7.081 -11.486 1.00 77.69 98 SER A N 1
ATOM 733 C CA . SER A 1 98 ? 11.051 6.762 -12.912 1.00 77.69 98 SER A CA 1
ATOM 734 C C . SER A 1 98 ? 10.998 8.014 -13.780 1.00 77.69 98 SER A C 1
ATOM 736 O O . SER A 1 98 ? 11.614 8.061 -14.844 1.00 77.69 98 SER A O 1
ATOM 738 N N . SER A 1 99 ? 10.314 9.061 -13.310 1.00 80.50 99 SER A N 1
ATOM 739 C CA . SER A 1 99 ? 10.218 10.330 -14.030 1.00 80.50 99 SER A CA 1
ATOM 740 C C . SER A 1 99 ? 11.561 11.058 -14.121 1.00 80.50 99 SER A C 1
ATOM 742 O O . SER A 1 99 ? 11.825 11.696 -15.139 1.00 80.50 99 SER A O 1
ATOM 744 N N . ILE A 1 100 ? 12.402 10.979 -13.084 1.00 82.94 100 ILE A N 1
ATOM 745 C CA . ILE A 1 100 ? 13.733 11.607 -13.068 1.00 82.94 100 ILE A CA 1
ATOM 746 C C . ILE A 1 100 ? 14.739 10.791 -13.890 1.00 82.94 100 ILE A C 1
ATOM 748 O O . ILE A 1 100 ? 15.50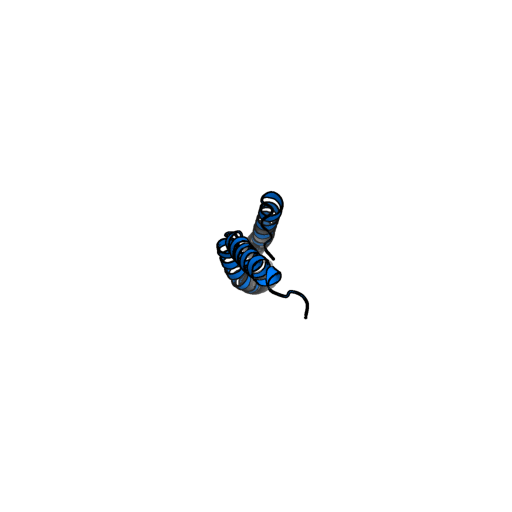5 11.368 -14.658 1.00 82.94 100 ILE A O 1
ATOM 752 N N . LEU A 1 101 ? 14.718 9.459 -13.776 1.00 80.56 101 LEU A N 1
ATOM 753 C CA . LEU A 1 101 ? 15.587 8.560 -14.547 1.00 80.56 101 LEU A CA 1
ATOM 754 C C . LEU A 1 101 ? 15.107 8.344 -15.990 1.00 80.56 101 LEU A C 1
ATOM 756 O O . LEU A 1 101 ? 15.811 7.713 -16.773 1.00 80.56 101 LEU A O 1
ATOM 760 N N . LYS A 1 102 ? 13.929 8.869 -16.356 1.00 67.31 102 LYS A N 1
ATOM 761 C CA . LYS A 1 102 ? 13.293 8.688 -17.670 1.00 67.31 102 LYS A CA 1
ATOM 762 C C . LYS A 1 102 ? 13.106 7.209 -18.050 1.00 67.31 102 LYS A C 1
ATOM 764 O O . LYS A 1 102 ? 12.982 6.884 -19.229 1.00 67.31 102 LYS A O 1
ATOM 769 N N . ILE A 1 103 ? 13.048 6.323 -17.055 1.00 66.38 103 ILE A N 1
ATOM 770 C CA . ILE A 1 103 ? 12.698 4.915 -17.235 1.00 66.38 103 ILE A CA 1
ATOM 771 C C . ILE A 1 103 ? 11.174 4.874 -17.326 1.00 66.38 103 ILE A C 1
ATOM 773 O O . ILE A 1 103 ? 10.469 5.188 -16.367 1.00 66.38 103 ILE A O 1
ATOM 777 N N . ASN A 1 104 ? 10.658 4.567 -18.515 1.00 57.22 104 ASN A N 1
ATOM 778 C CA . ASN A 1 104 ? 9.226 4.404 -18.741 1.00 57.22 104 ASN A CA 1
ATOM 779 C C . ASN A 1 104 ? 8.804 3.043 -18.167 1.00 57.22 104 ASN A C 1
ATOM 781 O O . ASN A 1 104 ? 8.796 2.047 -18.876 1.00 57.22 104 ASN A O 1
ATOM 785 N N . ILE A 1 105 ? 8.470 2.991 -16.875 1.00 59.25 105 ILE A N 1
ATOM 786 C CA . ILE A 1 105 ? 7.632 1.905 -16.361 1.00 59.25 105 ILE A CA 1
ATOM 787 C C . ILE A 1 105 ? 6.213 2.179 -16.869 1.00 59.25 105 ILE A C 1
ATOM 789 O O . ILE A 1 105 ? 5.523 3.079 -16.378 1.00 59.25 105 ILE A O 1
ATOM 793 N N . ARG A 1 106 ? 5.826 1.458 -17.922 1.00 53.34 106 ARG A N 1
ATOM 794 C CA . ARG A 1 106 ? 4.435 1.282 -18.336 1.00 53.34 106 ARG A CA 1
ATOM 795 C C . ARG A 1 106 ? 3.959 -0.105 -17.961 1.00 53.34 106 ARG A C 1
ATOM 797 O O . ARG A 1 106 ? 4.766 -1.046 -18.089 1.00 53.34 106 ARG A O 1
#

Foldseek 3Di:
DDDDPVVVVVVVVVVVVVVVVVVVCPVCVVLVVVVVVCVVVVVVLVVVLVVQQVVLVVQCVPCVPDVVSNVVSVVSNVVSVVVSVVVVVVVVVVVVVCVVVVPDND

pLDDT: mean 75.22, std 11.67, range [40.38, 91.31]

Sequence (106 aa):
MIINSSKIYASSLSDILTNLQEGAESSEDLGSFMATILNIAIPLSAISVFVLLSFAAYKLMTSQGNPDKLKDAKEQIANAITGFIFIILSVAILYLLSSILKINIR

Organism: NCBI:txid1817896